Protein 2IA7 (pdb70)

InterPro domains:
  IPR007048 IraD/Gp25-like [PF04965] (28-118)

Sequence (109 aa):
AVLSSSAEEDIAESSIRIILGTARGERVRPDDFGCGIIHDRVFSVVINTTTLGLIENEVKEALILWEPRIELLSVTASPREAAEGRLLIDIEYRVRSTNTTRFNLVYPFYLKESA

Organism: Geobacter sulfurreducens (strain ATCC 51573 / DSM 12127 / PCA) (NCBI:txid243231)

Foldseek 3Di:
DDDDDVVVVLLVQLQVQAPDQQCNPCVNRGHFCVVVDDDPDCDPVNQVVVQVSSVVNCVVRPVQKDWDDWGWDCPVVVVQKTKIWTWIARPVVRDIDIDIHIDGHDDPD

B-factor: mean 23.71, std 9.49, range [9.86, 60.47]

CATH classification: 3.10.450.40

Structure (mmCIF, N/CA/C/O backbone):
data_2IA7
#
_entry.id   2IA7
#
_cell.length_a   40.270
_cell.length_b   43.332
_cell.length_c   64.636
_cell.angle_alpha   90.000
_cell.angle_beta   90.000
_cell.angle_gamma   90.000
#
_symmetry.space_group_name_H-M   'P 21 21 21'
#
loop_
_entity.id
_entity.type
_entity.pdbx_description
1 polymer 'Tail lysozyme, putative'
2 non-polymer 'NITRATE ION'
3 non-polymer 1,2-ETHANEDIOL
4 water water
#
loop_
_atom_site.group_PDB
_atom_site.id
_atom_site.type_symbol
_atom_site.label_atom_id
_atom_site.label_alt_id
_atom_site.label_comp_id
_atom_site.label_asym_id
_atom_site.label_entity_id
_atom_site.label_seq_id
_atom_site.pdbx_PDB_ins_code
_atom_site.Cartn_x
_atom_site.Cartn_y
_atom_site.Cartn_z
_atom_site.occupancy
_atom_site.B_iso_or_equiv
_atom_site.auth_seq_id
_atom_site.auth_comp_id
_atom_site.auth_asym_id
_atom_site.auth_atom_id
_atom_site.pdbx_PDB_model_num
ATOM 1 N N . ALA A 1 24 ? 9.229 11.229 64.306 1.00 43.12 23 ALA A N 1
ATOM 2 C CA . ALA A 1 24 ? 8.644 10.123 63.478 1.00 43.28 23 ALA A CA 1
ATOM 3 C C . ALA A 1 24 ? 9.705 9.525 62.566 1.00 42.58 23 ALA A C 1
ATOM 4 O O . ALA A 1 24 ? 10.266 10.222 61.697 1.00 42.67 23 ALA A O 1
ATOM 14 N N . VAL A 1 26 ? 11.038 6.333 59.987 1.00 27.95 25 VAL A N 1
ATOM 15 C CA . VAL A 1 26 ? 10.763 5.192 59.127 1.00 27.38 25 VAL A CA 1
ATOM 16 C C . VAL A 1 26 ? 11.980 4.287 59.103 1.00 23.94 25 VAL A C 1
ATOM 17 O O . VAL A 1 26 ? 13.072 4.711 59.413 1.00 24.95 25 VAL A O 1
ATOM 21 N N . LEU A 1 27 ? 11.756 3.010 58.779 1.00 21.48 26 LEU A N 1
ATOM 22 C CA . LEU A 1 27 ? 12.807 2.078 58.584 1.00 21.96 26 LEU A CA 1
ATOM 23 C C . LEU A 1 27 ? 12.940 1.918 57.079 1.00 22.62 26 LEU A C 1
ATOM 24 O O . LEU A 1 27 ? 12.026 1.405 56.418 1.00 31.11 26 LEU A O 1
ATOM 29 N N . SER A 1 28 ? 14.067 2.373 56.565 1.00 19.05 27 SER A N 1
ATOM 30 C CA A SER A 1 28 ? 14.391 2.260 55.156 0.50 19.03 27 SER A CA 1
ATOM 31 C CA B SER A 1 28 ? 14.363 2.222 55.148 0.50 18.43 27 SER A CA 1
ATOM 32 C C . SER A 1 28 ? 15.404 1.141 54.922 1.00 18.78 27 SER A C 1
ATOM 33 O O . SER A 1 28 ? 16.106 0.743 55.835 1.00 23.10 27 SER A O 1
ATOM 38 N N . SER A 1 29 ? 15.522 0.685 53.697 1.00 18.12 28 SER A N 1
ATOM 39 C CA . SER A 1 29 ? 16.491 -0.360 53.400 1.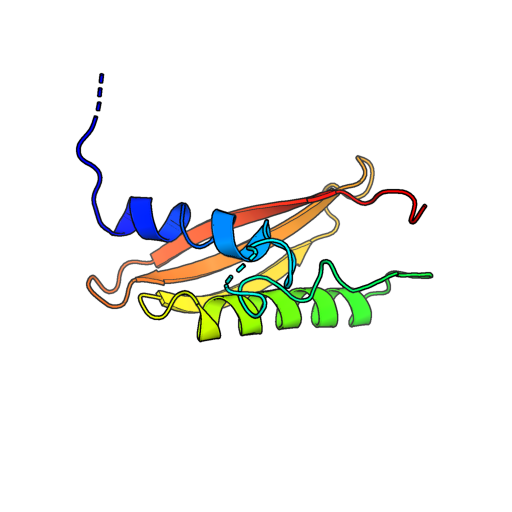00 18.74 28 SER A CA 1
ATOM 40 C C . SER A 1 29 ? 17.701 0.225 52.683 1.00 17.17 28 SER A C 1
ATOM 41 O O . SER A 1 29 ? 17.741 1.440 52.426 1.00 17.09 28 SER A O 1
ATOM 44 N N . ALA A 1 30 ? 18.703 -0.606 52.379 1.00 17.87 29 ALA A N 1
ATOM 45 C CA . ALA A 1 30 ? 19.895 -0.183 51.691 1.00 17.66 29 ALA A CA 1
ATOM 46 C C . ALA A 1 30 ? 19.607 0.559 50.421 1.00 15.92 29 ALA A C 1
ATOM 47 O O . ALA A 1 30 ? 20.297 1.500 50.094 1.00 18.21 29 ALA A O 1
ATOM 49 N N . GLU A 1 31 ? 18.587 0.133 49.686 1.00 17.01 30 GLU A N 1
ATOM 50 C CA . GLU A 1 31 ? 18.213 0.772 48.395 1.00 18.43 30 GLU A CA 1
ATOM 51 C C . GLU A 1 31 ? 17.983 2.276 48.548 1.00 15.42 30 GLU A C 1
ATOM 52 O O . GLU A 1 31 ? 18.484 3.085 47.784 1.00 16.91 30 GLU A O 1
ATOM 58 N N . GLU A 1 32 ? 17.279 2.644 49.595 1.00 16.57 31 GLU A N 1
ATOM 59 C CA . GLU A 1 32 ? 16.977 4.028 49.866 1.00 17.69 31 GLU A CA 1
ATOM 60 C C . GLU A 1 32 ? 18.182 4.718 50.422 1.00 16.27 31 GLU A C 1
ATOM 61 O O . GLU A 1 32 ? 18.446 5.867 50.062 1.00 18.19 31 GLU A O 1
ATOM 67 N N . ASP A 1 33 ? 18.937 4.078 51.298 1.00 15.00 32 ASP A N 1
ATOM 68 C CA . ASP A 1 33 ? 20.200 4.656 51.782 1.00 16.00 32 ASP A CA 1
ATO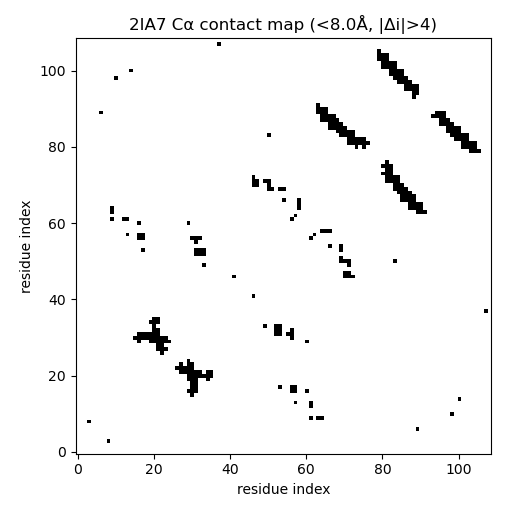M 69 C C . ASP A 1 33 ? 21.200 4.911 50.650 1.00 15.23 32 ASP A C 1
ATOM 70 O O . ASP A 1 33 ? 21.901 5.877 50.699 1.00 15.10 32 ASP A O 1
ATOM 75 N N . ILE A 1 34 ? 21.256 4.011 49.660 1.00 15.85 33 ILE A N 1
ATOM 76 C CA . ILE A 1 34 ? 22.108 4.169 48.483 1.00 15.54 33 ILE A CA 1
ATOM 77 C C . ILE A 1 34 ? 21.703 5.380 47.674 1.00 13.31 33 ILE A C 1
ATOM 78 O O . ILE A 1 34 ? 22.551 6.178 47.254 1.00 15.19 33 ILE A O 1
ATOM 83 N N . ALA A 1 35 ? 20.397 5.542 47.416 1.00 13.74 34 ALA A N 1
ATOM 84 C CA . ALA A 1 35 ? 19.925 6.703 46.662 1.00 14.43 34 ALA A CA 1
ATOM 85 C C . ALA A 1 35 ? 20.277 8.003 47.378 1.00 14.21 34 ALA A C 1
ATOM 86 O O . ALA A 1 35 ? 20.818 8.930 46.781 1.00 15.01 34 ALA A O 1
ATOM 88 N N . GLU A 1 36 ? 20.098 8.006 48.696 1.00 14.45 35 GLU A N 1
ATOM 89 C CA . GLU A 1 36 ? 20.482 9.163 49.500 1.00 14.38 35 GLU A CA 1
ATOM 90 C C . GLU A 1 36 ? 21.988 9.423 49.455 1.00 13.58 35 GLU A C 1
ATOM 91 O O . GLU A 1 36 ? 22.422 10.549 49.341 1.00 14.17 35 GLU A O 1
ATOM 97 N N . SER A 1 37 ? 22.758 8.360 49.571 1.00 15.51 36 SER A N 1
ATOM 98 C CA A SER A 1 37 ? 24.217 8.433 49.492 0.50 13.53 36 SER A CA 1
ATOM 99 C CA B SER A 1 37 ? 24.209 8.448 49.499 0.50 15.00 36 SER A CA 1
ATOM 100 C C . SER A 1 37 ? 24.708 9.043 48.156 1.00 13.90 36 SER A C 1
ATOM 101 O O . SER A 1 37 ? 25.552 9.942 48.146 1.00 14.82 36 SER A O 1
ATOM 106 N N . ILE A 1 38 ? 24.146 8.577 47.050 1.00 14.35 37 ILE A N 1
ATOM 107 C CA . ILE A 1 38 ? 24.408 9.144 45.751 1.00 14.21 37 ILE A CA 1
ATOM 108 C C . ILE A 1 38 ? 24.152 10.657 45.763 1.00 15.11 37 ILE A C 1
ATOM 109 O O . ILE A 1 38 ? 25.017 11.442 45.362 1.00 14.82 37 ILE A O 1
ATOM 114 N N . ARG A 1 39 ? 23.043 11.057 46.312 1.00 14.15 38 ARG A N 1
ATOM 115 C CA . ARG A 1 39 ? 22.735 12.477 46.349 1.00 13.47 38 ARG A CA 1
ATOM 116 C C . ARG A 1 39 ? 23.681 13.259 47.224 1.00 14.27 38 ARG A C 1
ATOM 117 O O . ARG A 1 39 ? 24.007 14.403 46.932 1.00 15.21 38 ARG A O 1
ATOM 125 N N . ILE A 1 40 ? 24.058 12.684 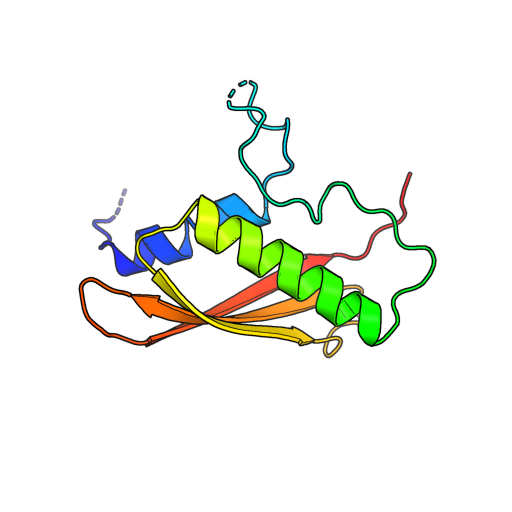48.369 1.00 13.54 39 ILE A N 1
ATOM 126 C CA . ILE A 1 40 ? 25.045 13.310 49.266 1.00 13.11 39 ILE A CA 1
ATOM 127 C C . ILE A 1 40 ? 26.367 13.494 48.584 1.00 14.08 39 ILE A C 1
ATOM 128 O O . ILE A 1 40 ? 26.944 14.572 48.617 1.00 14.98 39 ILE A O 1
ATOM 133 N N . ILE A 1 41 ? 26.848 12.449 47.947 1.00 13.82 40 ILE A N 1
ATOM 134 C CA . ILE A 1 41 ? 28.141 12.512 47.291 1.00 13.40 40 ILE A CA 1
ATOM 135 C C . ILE A 1 41 ? 28.211 13.570 46.210 1.00 14.03 40 ILE A C 1
ATOM 136 O O . ILE A 1 41 ? 29.125 14.376 46.176 1.00 15.96 40 ILE A O 1
ATOM 141 N N . LEU A 1 42 ? 27.190 13.606 45.337 1.00 14.41 41 LEU A N 1
ATOM 142 C CA . LEU A 1 42 ? 27.192 14.533 44.180 1.00 14.52 41 LEU A CA 1
ATOM 143 C C . LEU A 1 42 ? 26.985 15.985 44.680 1.00 14.79 41 LEU A C 1
ATOM 144 O O . LEU A 1 42 ? 27.459 16.931 44.069 1.00 17.72 41 LEU A O 1
ATOM 149 N N . GLY A 1 43 ? 26.265 16.129 45.792 1.00 14.17 42 GLY A N 1
ATOM 150 C CA . GLY A 1 43 ? 25.980 17.463 46.337 1.00 17.20 42 GLY A CA 1
ATOM 151 C C . GLY A 1 43 ? 27.024 18.042 47.269 1.00 19.49 42 GLY A C 1
ATOM 152 O O . GLY A 1 43 ? 26.818 19.143 47.813 1.00 21.28 42 GLY A O 1
ATOM 153 N N . THR A 1 44 ? 28.125 17.337 47.478 1.00 16.62 43 THR A N 1
ATOM 154 C CA . THR A 1 44 ? 29.175 17.772 48.367 1.00 16.62 43 THR A CA 1
ATOM 155 C C . THR A 1 44 ? 30.434 18.109 47.577 1.00 16.75 43 THR A C 1
ATOM 156 O O . THR A 1 44 ? 30.966 17.318 46.803 1.00 18.26 43 THR A O 1
ATOM 160 N N . ALA A 1 45 ? 30.925 19.346 47.780 1.00 19.22 44 ALA A N 1
ATOM 161 C CA . ALA A 1 45 ? 32.206 19.740 47.279 1.00 18.44 44 ALA A CA 1
ATOM 162 C C . ALA A 1 45 ? 33.307 19.179 48.148 1.00 19.47 44 ALA A C 1
ATOM 163 O O . ALA A 1 45 ? 33.182 19.140 49.356 1.00 18.59 44 ALA A O 1
ATOM 165 N N . ARG A 1 46 ? 34.405 18.780 47.537 1.00 18.96 45 ARG A N 1
ATOM 166 C CA . ARG A 1 46 ? 35.585 18.369 48.274 1.00 23.39 45 ARG A CA 1
ATOM 167 C C . ARG A 1 46 ? 36.053 19.541 49.096 1.00 23.42 45 ARG A C 1
ATOM 168 O O . ARG A 1 46 ? 36.079 20.670 48.595 1.00 22.71 45 ARG A O 1
ATOM 176 N N . GLY A 1 47 ? 36.349 19.280 50.368 1.00 22.41 46 GLY A N 1
ATOM 177 C CA . GLY A 1 47 ? 36.684 20.328 51.325 1.00 23.64 46 GLY A CA 1
ATOM 178 C C . GLY A 1 47 ? 35.538 20.835 52.178 1.00 25.39 46 GLY A C 1
ATOM 179 O O . GLY A 1 47 ? 35.781 21.513 53.186 1.00 26.81 46 GLY A O 1
ATOM 180 N N . GLU A 1 48 ? 34.304 20.498 51.807 1.00 23.97 47 GLU A N 1
ATOM 181 C CA . GLU A 1 48 ? 33.095 20.926 52.517 1.00 26.33 47 GLU A CA 1
ATOM 182 C C . GLU A 1 48 ? 33.027 20.279 53.887 1.00 26.64 47 GLU A C 1
ATOM 183 O O . GLU A 1 48 ? 32.665 20.924 54.872 1.00 26.12 47 GLU A O 1
ATOM 189 N N . ARG A 1 49 ? 33.405 19.008 53.952 1.00 23.52 48 ARG A N 1
ATOM 190 C CA . ARG A 1 49 ? 33.459 18.282 55.202 1.00 25.48 48 ARG A CA 1
ATOM 191 C C . ARG A 1 49 ? 34.802 18.509 55.818 1.00 27.79 48 ARG A C 1
ATOM 192 O O . ARG A 1 49 ? 35.824 18.024 55.322 1.00 28.13 48 ARG A O 1
ATOM 200 N N . VAL A 1 50 ? 34.786 19.255 56.916 1.00 27.45 49 VAL A N 1
ATOM 201 C CA . VAL A 1 50 ? 35.994 19.622 57.646 1.00 30.54 49 VAL A CA 1
ATOM 202 C C . VAL A 1 50 ? 36.825 18.395 58.014 1.00 31.29 49 VAL A C 1
ATOM 203 O O . VAL A 1 50 ? 38.038 18.393 57.841 1.00 32.32 49 VAL A O 1
ATOM 215 N N . ARG A 1 52 ? 36.580 15.325 56.650 1.00 30.60 51 ARG A N 1
ATOM 216 C CA . ARG A 1 52 ? 36.915 14.475 55.507 1.00 29.69 51 ARG A CA 1
ATOM 217 C C . ARG A 1 52 ? 36.985 15.300 54.214 1.00 28.62 51 ARG A C 1
ATOM 218 O O . ARG A 1 52 ? 36.113 15.220 53.349 1.00 22.96 51 ARG A O 1
ATOM 221 N N . PRO A 1 53 ? 38.049 16.086 54.060 1.00 27.09 52 PRO A N 1
ATOM 222 C CA . PRO A 1 53 ? 38.187 17.046 52.960 1.00 28.06 52 PRO A CA 1
ATOM 223 C C . PRO A 1 53 ? 38.259 16.433 51.561 1.00 26.73 52 PRO A C 1
ATOM 224 O O . PRO A 1 53 ? 38.037 17.137 50.584 1.00 29.21 52 PRO A O 1
ATOM 228 N N . ASP A 1 54 ? 38.554 15.136 51.461 1.00 27.66 53 ASP A N 1
ATOM 229 C CA A ASP A 1 54 ? 38.567 14.429 50.173 0.50 27.57 53 ASP A CA 1
ATOM 230 C CA B ASP A 1 54 ? 38.568 14.445 50.170 0.50 26.37 53 ASP A CA 1
ATOM 231 C C . ASP A 1 54 ? 37.174 13.985 49.700 1.00 24.25 53 ASP A C 1
ATOM 232 O O . ASP A 1 54 ? 36.985 13.644 48.546 1.00 25.59 53 ASP A O 1
ATOM 241 N N . PHE A 1 55 ? 36.201 13.970 50.597 1.00 21.44 54 PHE A N 1
ATOM 242 C CA . PHE A 1 55 ? 34.877 13.509 50.263 1.00 20.52 54 PHE A CA 1
ATOM 243 C C . PHE A 1 55 ? 34.106 14.490 49.407 1.00 19.46 54 PHE A C 1
ATOM 244 O O . PHE A 1 55 ? 34.046 15.670 49.730 1.00 19.03 54 PHE A O 1
ATOM 252 N N . GLY A 1 56 ? 33.444 13.976 48.368 1.00 17.62 55 GLY A N 1
ATOM 253 C CA . GLY A 1 56 ? 32.619 14.760 47.477 1.00 18.10 55 GLY A CA 1
ATOM 254 C C . GLY A 1 56 ? 32.872 14.480 46.012 1.00 16.78 55 GLY A C 1
ATOM 255 O O . GLY A 1 56 ? 33.462 13.452 45.622 1.00 18.80 55 GLY A O 1
ATOM 256 N N . CYS A 1 57 ? 32.393 15.405 45.186 1.00 18.13 56 CYS A N 1
ATOM 257 C CA . CYS A 1 57 ? 32.411 15.278 43.744 1.00 17.35 56 CYS A CA 1
ATOM 258 C C . CYS A 1 57 ? 33.176 16.458 43.111 1.00 20.32 56 CYS A C 1
ATOM 259 O O . CYS A 1 57 ? 32.949 17.629 43.459 1.00 18.63 56 CYS A O 1
ATOM 262 N N . GLY A 1 58 ? 34.091 16.154 42.206 1.00 18.23 57 GLY A N 1
ATOM 263 C CA . GLY A 1 58 ? 34.935 17.165 41.623 1.00 21.37 57 GLY A CA 1
ATOM 264 C C . GLY A 1 58 ? 34.241 18.184 40.753 1.00 21.27 57 GLY A C 1
ATOM 265 O O . GLY A 1 58 ? 34.835 19.200 40.425 1.00 21.67 57 GLY A O 1
ATOM 266 N N . ILE A 1 59 ? 32.992 17.937 40.357 1.00 21.51 58 ILE A N 1
ATOM 267 C CA A ILE A 1 59 ? 32.250 18.896 39.558 0.70 21.53 58 ILE A CA 1
ATOM 268 C CA B ILE A 1 59 ? 32.177 18.887 39.591 0.30 20.49 58 ILE A CA 1
ATOM 269 C C . ILE A 1 59 ? 32.178 20.285 40.218 1.00 22.07 58 ILE A C 1
ATOM 270 O O . ILE A 1 59 ? 32.203 21.307 39.516 1.00 22.27 58 ILE A O 1
ATOM 279 N N . HIS A 1 60 ? 32.156 20.330 41.553 1.00 20.35 59 HIS A N 1
ATOM 280 C CA . HIS A 1 60 ? 32.059 21.578 42.288 1.00 21.25 59 HIS A CA 1
ATOM 281 C C . HIS A 1 60 ? 33.326 22.421 42.178 1.00 23.83 59 HIS A C 1
ATOM 282 O O . HIS A 1 60 ? 33.276 23.598 42.493 1.00 27.24 59 HIS A O 1
ATOM 289 N N . ASP A 1 61 ? 34.450 21.832 41.760 1.00 25.12 60 ASP A N 1
ATOM 290 C CA . ASP A 1 61 ? 35.698 22.588 41.570 1.00 25.29 60 ASP A CA 1
ATOM 291 C C . ASP A 1 61 ? 35.808 23.289 40.200 1.00 25.58 60 ASP A C 1
ATOM 292 O O . ASP A 1 61 ? 36.697 24.104 39.995 1.00 29.66 60 ASP A O 1
ATOM 297 N N . ARG A 1 62 ? 34.891 22.990 39.290 1.00 23.45 61 ARG A N 1
ATOM 298 C CA . ARG A 1 62 ? 35.025 23.409 37.906 1.00 23.11 61 ARG A CA 1
ATOM 299 C C . ARG A 1 62 ? 34.358 24.751 37.648 1.00 22.86 61 ARG A C 1
ATOM 300 O O . ARG A 1 62 ? 33.312 25.017 38.201 1.00 23.53 61 ARG A O 1
ATOM 308 N N . VAL A 1 63 ? 34.965 25.560 36.779 1.00 25.95 62 VAL A N 1
ATOM 309 C CA . VAL A 1 63 ? 34.304 26.735 36.192 1.00 27.42 62 VAL A CA 1
ATOM 310 C C . VAL A 1 63 ? 34.298 26.514 34.699 1.00 26.02 62 VAL A C 1
ATOM 311 O O . VAL A 1 63 ? 35.299 26.067 34.153 1.00 28.63 62 VAL A O 1
ATOM 315 N N . PHE A 1 64 ? 33.152 26.761 34.061 1.00 23.07 63 PHE A N 1
ATOM 316 C CA . PHE A 1 64 ? 32.974 26.526 32.635 1.00 25.25 63 PHE A CA 1
ATOM 317 C C . PHE A 1 64 ? 32.702 27.834 31.913 1.00 27.06 63 PHE A C 1
ATOM 318 O O . PHE A 1 64 ? 31.777 28.544 32.253 1.00 30.14 63 PHE A O 1
ATOM 326 N N . SER A 1 65 ? 33.526 28.132 30.921 1.00 29.98 64 SER A N 1
ATOM 327 C CA . SER A 1 65 ? 33.324 29.262 30.036 1.00 30.33 64 SER A CA 1
ATOM 328 C C . SER A 1 65 ? 32.308 28.856 29.016 1.00 31.18 64 SER A C 1
ATOM 329 O O . SER A 1 65 ? 31.476 29.654 28.592 1.00 32.49 64 SER A O 1
ATOM 332 N N . VAL A 1 66 ? 32.442 27.603 28.587 1.00 29.06 65 VAL A N 1
ATOM 333 C CA A VAL A 1 66 ? 31.561 27.007 27.607 0.70 29.28 65 VAL A CA 1
ATOM 334 C CA B VAL A 1 66 ? 31.564 27.005 27.604 0.30 28.69 65 VAL A CA 1
ATOM 335 C C . VAL A 1 66 ? 31.246 25.584 28.038 1.00 28.73 65 VAL A C 1
ATOM 336 O O . VAL A 1 66 ? 32.097 24.892 28.609 1.00 30.14 65 VAL A O 1
ATOM 343 N N . ILE A 1 67 ? 30.029 25.153 27.782 1.00 26.89 66 ILE A N 1
ATOM 344 C CA . ILE A 1 67 ? 29.706 23.754 27.966 1.00 25.61 66 ILE A CA 1
ATOM 345 C C . ILE A 1 67 ? 29.373 23.165 26.603 1.00 23.65 66 ILE A C 1
ATOM 346 O O . ILE A 1 67 ? 28.313 23.421 26.045 1.00 23.28 66 ILE A O 1
ATOM 351 N N . ASN A 1 68 ? 30.350 22.454 26.022 1.00 22.14 67 ASN A N 1
ATOM 352 C CA . ASN A 1 68 ? 30.098 21.826 24.758 1.00 21.99 67 ASN A CA 1
ATOM 353 C C . ASN A 1 68 ? 29.710 20.376 24.992 1.00 19.72 67 ASN A C 1
ATOM 354 O O . ASN A 1 68 ? 29.602 19.919 26.142 1.00 19.80 67 ASN A O 1
ATOM 359 N N . THR A 1 69 ? 29.500 19.656 23.913 1.00 20.89 68 THR A N 1
ATOM 360 C CA . THR A 1 69 ? 29.123 18.271 23.990 1.00 21.69 68 THR A CA 1
ATOM 361 C C . THR A 1 69 ? 30.205 17.422 24.693 1.00 22.75 68 THR A C 1
ATOM 362 O O . THR A 1 69 ? 29.909 16.453 25.392 1.00 21.99 68 THR A O 1
ATOM 366 N N . THR A 1 70 ? 31.473 17.779 24.494 1.00 19.86 69 THR A N 1
ATOM 367 C CA . THR A 1 70 ? 32.564 17.013 25.145 1.00 20.52 69 THR A CA 1
ATOM 368 C C . THR A 1 70 ? 32.607 17.327 26.643 1.00 20.36 69 THR A C 1
ATOM 369 O O . THR A 1 70 ? 32.931 16.458 27.466 1.00 17.22 69 THR A O 1
ATOM 373 N N . THR A 1 71 ? 32.286 18.568 27.013 1.00 18.71 70 THR A N 1
ATOM 374 C CA . THR A 1 71 ? 32.155 18.937 28.411 1.00 18.80 70 THR A CA 1
ATOM 375 C C . THR A 1 71 ? 31.113 18.092 29.138 1.00 19.86 70 THR A C 1
ATOM 376 O O . THR A 1 71 ? 31.283 17.740 30.311 1.00 19.57 70 THR A O 1
ATOM 380 N N . LEU A 1 72 ? 30.001 17.788 28.491 1.00 20.58 71 LEU A N 1
ATOM 381 C CA . LEU A 1 72 ? 28.989 16.953 29.132 1.00 18.95 71 LEU A CA 1
ATOM 382 C C . LEU A 1 72 ? 29.620 15.629 29.544 1.00 18.46 71 LEU A C 1
ATOM 383 O O . LEU A 1 72 ? 29.324 15.123 30.635 1.00 16.43 71 LEU A O 1
ATOM 388 N N . GLY A 1 73 ? 30.481 15.066 28.703 1.00 17.12 72 GLY A N 1
ATOM 389 C CA . GLY A 1 73 ? 31.190 13.851 29.045 1.00 16.83 72 GLY A CA 1
ATOM 390 C C . GLY A 1 73 ? 32.123 14.008 30.221 1.00 17.32 72 GLY A C 1
ATOM 391 O O . GLY A 1 73 ? 32.240 13.131 31.058 1.00 16.08 72 GLY A O 1
ATOM 392 N N . LEU A 1 74 ? 32.777 15.139 30.323 1.00 16.74 73 LEU A N 1
ATOM 393 C CA . LEU A 1 74 ? 33.621 15.446 31.461 1.00 18.54 73 LEU A CA 1
ATOM 394 C C . LEU A 1 74 ? 32.813 15.470 32.750 1.00 19.95 73 LEU A C 1
ATOM 395 O O . LEU A 1 74 ? 33.242 14.831 33.744 1.00 18.50 73 LEU A O 1
ATOM 400 N N . ILE A 1 75 ? 31.638 16.116 32.719 1.00 18.94 74 ILE A N 1
ATOM 401 C CA . ILE A 1 75 ? 30.702 16.170 33.841 1.00 17.20 74 ILE A CA 1
ATOM 402 C C . ILE A 1 75 ? 30.242 14.772 34.234 1.00 16.81 74 ILE A C 1
ATOM 403 O O . ILE A 1 75 ? 30.327 14.387 35.395 1.00 16.31 74 ILE A O 1
ATOM 408 N N . GLU A 1 76 ? 29.898 13.984 33.238 1.00 16.15 75 GLU A N 1
ATOM 409 C CA . GLU A 1 76 ? 29.563 12.591 33.436 1.00 15.71 75 GLU A CA 1
ATOM 410 C C . GLU A 1 76 ? 30.656 11.846 34.166 1.00 13.85 75 GLU A C 1
ATOM 411 O O . GLU A 1 76 ? 30.378 11.050 35.055 1.00 15.79 75 GLU A O 1
ATOM 417 N N . ASN A 1 77 ? 31.889 12.026 33.756 1.00 16.47 76 ASN A N 1
ATOM 418 C CA . ASN A 1 77 ? 32.935 11.183 34.268 1.00 15.84 76 ASN A CA 1
ATOM 419 C C . ASN A 1 77 ? 33.391 11.639 35.654 1.00 14.66 76 ASN A C 1
ATOM 420 O O . ASN A 1 77 ? 33.760 10.798 36.477 1.00 16.18 76 ASN A O 1
ATOM 425 N N . GLU A 1 78 ? 33.192 12.910 35.973 1.00 15.98 77 GLU A N 1
ATOM 426 C CA . GLU A 1 78 ? 33.366 13.383 37.344 1.00 17.77 77 GLU A CA 1
ATOM 427 C C . GLU A 1 78 ? 32.343 12.724 38.281 1.00 17.03 77 GLU A C 1
ATOM 428 O O . GLU A 1 78 ? 32.649 12.334 39.431 1.00 16.58 77 GLU A O 1
ATOM 434 N N . VAL A 1 79 ? 31.104 12.576 37.811 1.00 14.69 78 VAL A N 1
ATOM 435 C CA . VAL A 1 79 ? 30.066 11.908 38.582 1.00 13.41 78 VAL A CA 1
ATOM 436 C C . VAL A 1 79 ? 30.448 10.444 38.737 1.00 16.00 78 VAL A C 1
ATOM 437 O O . VAL A 1 79 ? 30.366 9.892 39.842 1.00 15.98 78 VAL A O 1
ATOM 441 N N . LYS A 1 80 ? 30.889 9.803 37.659 1.00 15.84 79 LYS A N 1
ATOM 442 C CA . LYS A 1 80 ? 31.219 8.394 37.732 1.00 13.79 79 LYS A CA 1
ATOM 443 C C . LYS A 1 80 ? 32.299 8.221 38.793 1.00 13.59 79 LYS A C 1
ATOM 444 O O . LYS A 1 80 ? 32.220 7.325 39.653 1.00 14.75 79 LYS A O 1
ATOM 450 N N . GLU A 1 81 ? 33.383 8.998 38.682 1.00 14.33 80 GLU A N 1
ATOM 451 C CA . GLU A 1 81 ? 34.497 8.773 39.593 1.00 14.66 80 GLU A CA 1
ATOM 452 C C . GLU A 1 81 ? 34.135 8.951 41.056 1.00 15.14 80 GLU A C 1
ATOM 453 O O . GLU A 1 81 ? 34.579 8.195 41.912 1.00 15.56 80 GLU A O 1
ATOM 459 N N . ALA A 1 82 ? 33.328 9.937 41.353 1.00 14.18 81 ALA A N 1
ATOM 460 C CA . ALA A 1 82 ? 32.872 10.181 42.717 1.00 14.73 81 ALA A CA 1
ATOM 461 C C . ALA A 1 82 ? 32.036 9.045 43.251 1.00 14.34 81 ALA A C 1
ATOM 462 O O . ALA A 1 82 ? 32.211 8.642 44.407 1.00 14.97 81 ALA A O 1
ATOM 464 N N . LEU A 1 83 ? 31.140 8.494 42.437 1.00 14.99 82 LEU A N 1
ATOM 465 C CA . LEU A 1 83 ? 30.296 7.350 42.833 1.00 14.50 82 LEU A CA 1
ATOM 466 C C . LEU A 1 83 ? 31.030 6.036 43.004 1.00 15.12 82 LEU A C 1
ATOM 467 O O . LEU A 1 83 ? 30.739 5.235 43.903 1.00 16.03 82 LEU A O 1
ATOM 472 N N . ILE A 1 84 ? 32.010 5.829 42.136 1.00 13.10 83 ILE A N 1
ATOM 473 C CA . ILE A 1 84 ? 32.885 4.643 42.239 1.00 14.69 83 ILE A CA 1
ATOM 474 C C . ILE A 1 84 ? 33.696 4.666 43.504 1.00 15.11 83 ILE A C 1
ATOM 475 O O . ILE A 1 84 ? 33.805 3.678 44.188 1.00 19.04 83 ILE A O 1
ATOM 480 N N . LEU A 1 85 ? 34.257 5.815 43.829 1.00 15.51 84 LEU A N 1
ATOM 481 C CA . LEU A 1 85 ? 35.034 5.965 45.030 1.00 16.35 84 LEU A CA 1
ATOM 482 C C . LEU A 1 85 ? 34.171 5.875 46.286 1.00 16.72 84 LEU A C 1
ATOM 483 O O . LEU A 1 85 ? 34.583 5.192 47.244 1.00 20.13 84 LEU A O 1
ATOM 488 N N . TRP A 1 86 ? 33.050 6.578 46.369 1.00 14.78 85 TRP A N 1
ATOM 489 C CA . TRP A 1 86 ? 32.334 6.764 47.635 1.00 14.72 85 TRP A CA 1
ATOM 490 C C . TRP A 1 86 ? 31.088 5.916 47.794 1.00 14.81 85 TRP A C 1
ATOM 491 O O . TRP A 1 86 ? 30.541 5.893 48.883 1.00 17.55 85 TRP A O 1
ATOM 502 N N . GLU A 1 87 ? 30.648 5.212 46.751 1.00 16.63 86 GLU A N 1
ATOM 503 C CA . GLU A 1 87 ? 29.435 4.376 46.875 1.00 15.42 86 GLU A CA 1
ATOM 504 C C . GLU A 1 87 ? 29.679 2.973 46.293 1.00 15.53 86 GLU A C 1
ATOM 505 O O . GLU A 1 87 ? 29.191 2.643 45.196 1.00 17.62 86 GLU A O 1
ATOM 511 N N . PRO A 1 88 ? 30.451 2.168 47.023 1.00 17.94 87 PRO A N 1
ATOM 512 C CA . PRO A 1 88 ? 30.823 0.841 46.522 1.00 17.79 87 PRO A CA 1
ATOM 513 C C . PRO A 1 88 ? 29.693 -0.165 46.449 1.00 18.60 87 PRO A C 1
ATOM 514 O O . PRO A 1 88 ? 29.876 -1.300 45.921 1.00 17.89 87 PRO A O 1
ATOM 518 N N . ARG A 1 89 ? 28.544 0.159 47.004 1.00 16.25 88 ARG A N 1
ATOM 519 C CA . ARG A 1 89 ? 27.384 -0.767 47.004 1.00 15.81 88 ARG A CA 1
ATOM 520 C C . ARG A 1 89 ? 26.698 -0.868 45.646 1.00 15.17 88 ARG A C 1
ATOM 521 O O . ARG A 1 89 ? 25.894 -1.763 45.433 1.00 16.10 88 ARG A O 1
ATOM 529 N N . ILE A 1 90 ? 27.100 -0.017 44.711 1.00 16.16 89 ILE A N 1
ATOM 530 C CA . ILE A 1 90 ? 26.542 -0.014 43.347 1.00 15.70 89 ILE A CA 1
ATOM 531 C C . ILE A 1 90 ? 27.559 -0.254 42.265 1.00 17.24 89 ILE A C 1
ATOM 532 O O . ILE A 1 90 ? 28.732 0.020 42.467 1.00 17.29 89 ILE A O 1
ATOM 537 N N . GLU A 1 91 ? 27.074 -0.734 41.118 1.00 15.52 90 GLU A N 1
ATOM 538 C CA . GLU A 1 91 ? 27.805 -0.767 39.862 1.00 16.31 90 GLU A CA 1
ATOM 539 C C . GLU A 1 91 ? 27.107 0.218 38.968 1.00 17.34 90 GLU A C 1
ATOM 540 O O . GLU A 1 91 ? 25.929 0.141 38.731 1.00 17.17 90 GLU A O 1
ATOM 546 N N . LEU A 1 92 ? 27.8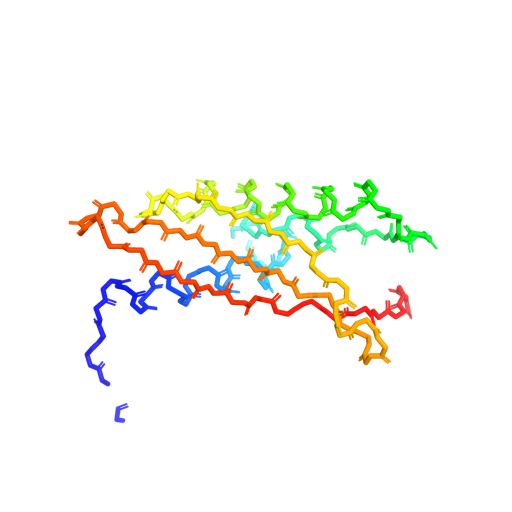24 1.191 38.463 1.00 16.44 91 LEU A N 1
ATOM 547 C CA . LEU A 1 92 ? 27.232 2.102 37.524 1.00 16.62 91 LEU A CA 1
ATOM 548 C C . LEU A 1 92 ? 27.046 1.478 36.153 1.00 18.48 91 LEU A C 1
ATOM 549 O O . LEU A 1 92 ? 27.990 0.921 35.635 1.00 20.61 91 LEU A O 1
ATOM 554 N N . LEU A 1 93 ? 25.866 1.637 35.561 1.00 17.60 92 LEU A N 1
ATOM 555 C CA . LEU A 1 93 ? 25.505 1.124 34.234 1.00 17.38 92 LEU A CA 1
ATOM 556 C C . LEU A 1 93 ? 25.506 2.226 33.165 1.00 19.84 92 LEU A C 1
ATOM 557 O O . LEU A 1 93 ? 25.986 2.008 32.065 1.00 19.64 92 LEU A O 1
ATOM 562 N N . SER A 1 94 ? 25.010 3.423 33.491 1.00 17.53 93 SER A N 1
ATOM 563 C CA . SER A 1 94 ? 24.930 4.539 32.541 1.00 16.56 93 SER A CA 1
ATOM 564 C C . SER A 1 94 ? 24.995 5.804 33.374 1.00 16.08 93 SER A C 1
ATOM 565 O O . SER A 1 94 ? 24.287 5.923 34.363 1.00 17.30 93 SER A O 1
ATOM 568 N N . VAL A 1 95 ? 25.774 6.780 32.935 1.00 15.27 94 VAL A N 1
ATOM 569 C CA . VAL A 1 95 ? 25.773 8.150 33.463 1.00 14.82 94 VAL A CA 1
ATOM 570 C C . VAL A 1 95 ? 25.698 9.088 32.261 1.00 15.42 94 VAL A C 1
ATOM 571 O O . VAL A 1 95 ? 26.649 9.149 31.465 1.00 17.62 94 VAL A O 1
ATOM 575 N N . THR A 1 96 ? 24.622 9.860 32.151 1.00 16.41 95 THR A N 1
ATOM 576 C CA . THR A 1 96 ? 24.439 10.809 31.032 1.00 16.53 95 THR A CA 1
ATOM 577 C C . THR A 1 96 ? 23.996 12.166 31.534 1.00 15.48 95 THR A C 1
ATOM 578 O O . THR A 1 96 ? 23.029 12.289 32.310 1.00 17.33 95 THR A O 1
ATOM 582 N N . ALA A 1 97 ? 24.682 13.200 31.082 1.00 16.25 96 ALA A N 1
ATOM 583 C CA . ALA A 1 97 ? 24.332 14.580 31.395 1.00 15.38 96 ALA A CA 1
ATOM 584 C C . ALA A 1 97 ? 23.469 15.159 30.320 1.00 17.91 96 ALA A C 1
ATOM 585 O O . ALA A 1 97 ? 23.935 15.466 29.237 1.00 23.48 96 ALA A O 1
ATOM 587 N N . SER A 1 98 ? 22.193 15.334 30.614 1.00 16.61 97 SER A N 1
ATOM 588 C CA . SER A 1 98 ? 21.254 15.799 29.615 1.00 15.30 97 SER A CA 1
ATOM 589 C C . SER A 1 98 ? 21.012 17.298 29.737 1.00 17.00 97 SER A C 1
ATOM 590 O O . SER A 1 98 ? 20.782 17.787 30.816 1.00 16.10 97 SER A O 1
ATOM 593 N N . PRO A 1 99 ? 20.966 18.013 28.622 1.00 17.95 98 PRO A N 1
ATOM 594 C CA . PRO A 1 99 ? 20.592 19.417 28.643 1.00 17.61 98 PRO A CA 1
ATOM 595 C C . PRO A 1 99 ? 19.081 19.623 28.467 1.00 18.35 98 PRO A C 1
ATOM 596 O O . PRO A 1 99 ? 18.612 20.747 28.117 1.00 19.39 98 PRO A O 1
ATOM 600 N N . ARG A 1 100 ? 18.257 18.614 28.766 1.00 19.73 99 ARG A N 1
ATOM 601 C CA . ARG A 1 100 ? 16.815 18.738 28.460 1.00 18.75 99 ARG A CA 1
ATOM 602 C C . ARG A 1 100 ? 16.096 19.823 29.271 1.00 21.82 99 ARG A C 1
ATOM 603 O O . ARG A 1 100 ? 15.017 20.308 28.845 1.00 23.45 99 ARG A O 1
ATOM 611 N N . GLU A 1 101 ? 16.683 20.240 30.400 1.00 20.11 100 GLU A N 1
ATOM 612 C CA . GLU A 1 101 ? 16.185 21.359 31.198 1.00 21.40 100 GLU A CA 1
ATOM 613 C C . GLU A 1 101 ? 17.150 22.529 31.206 1.00 21.06 100 GLU A C 1
ATOM 614 O O . GLU A 1 101 ? 17.102 23.380 32.094 1.00 24.20 100 GLU A O 1
ATOM 620 N N . ALA A 1 102 ? 18.030 22.584 30.213 1.00 23.65 101 ALA A N 1
ATOM 621 C CA . ALA A 1 102 ? 19.024 23.659 30.150 1.00 28.24 101 ALA A CA 1
ATOM 622 C C . ALA A 1 102 ? 18.358 25.052 30.096 1.00 28.11 101 ALA A C 1
ATOM 623 O O . ALA A 1 102 ? 18.852 25.986 30.737 1.00 29.68 101 ALA A O 1
ATOM 625 N N . ALA A 1 103 ? 17.208 25.148 29.419 1.00 28.74 102 ALA A N 1
ATOM 626 C CA . ALA A 1 103 ? 16.446 26.422 29.298 1.00 31.68 102 ALA A CA 1
ATOM 627 C C . ALA A 1 103 ? 16.021 26.953 30.660 1.00 33.71 102 ALA A C 1
ATOM 628 O O . ALA A 1 103 ? 15.823 28.150 30.838 1.00 36.00 102 ALA A O 1
ATOM 630 N N . GLU A 1 104 ? 15.894 26.053 31.627 1.00 32.55 103 GLU A N 1
ATOM 631 C CA . GLU A 1 104 ? 15.594 26.433 32.990 1.00 29.53 103 GLU A CA 1
ATOM 632 C C . GLU A 1 104 ? 16.866 26.500 33.867 1.00 26.30 103 GLU A C 1
ATOM 633 O O . GLU A 1 104 ? 16.763 26.642 35.071 1.00 27.58 103 GLU A O 1
ATOM 637 N N . GLY A 1 105 ? 18.041 26.426 33.254 1.00 25.12 104 GLY A N 1
ATOM 638 C CA . GLY A 1 105 ? 19.313 26.543 33.968 1.00 25.51 104 GLY A CA 1
ATOM 639 C C . GLY A 1 105 ? 19.726 25.302 34.765 1.00 25.48 104 GLY A C 1
ATOM 640 O O . GLY A 1 105 ? 20.442 25.39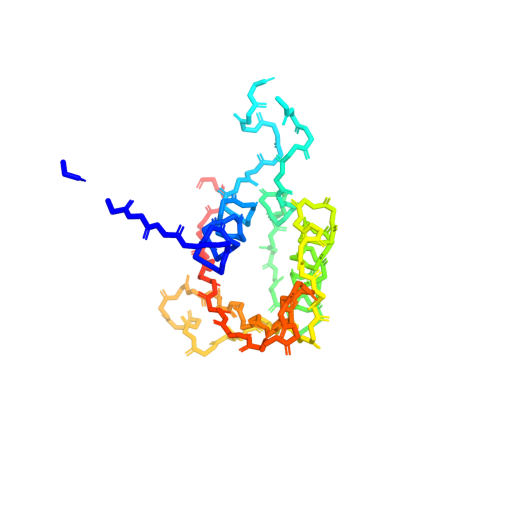3 35.785 1.00 25.67 104 GLY A O 1
ATOM 641 N N . ARG A 1 106 ? 19.280 24.133 34.304 1.00 22.64 105 ARG A N 1
ATOM 642 C CA . ARG A 1 106 ? 19.675 22.894 34.950 1.00 22.10 105 ARG A CA 1
ATOM 643 C C . ARG A 1 106 ? 20.321 21.956 33.954 1.00 18.54 105 ARG A C 1
ATOM 644 O O . ARG A 1 106 ? 19.986 21.966 32.787 1.00 17.96 105 ARG A O 1
ATOM 652 N N . LEU A 1 107 ? 21.254 21.144 34.456 1.00 19.31 106 LEU A N 1
ATOM 653 C CA . LEU A 1 107 ? 21.821 20.017 33.748 1.00 17.40 106 LEU A CA 1
ATOM 654 C C . LEU A 1 107 ? 21.453 18.799 34.585 1.00 18.88 106 LEU A C 1
ATOM 655 O O . LEU A 1 107 ? 21.823 18.725 35.762 1.00 20.01 106 LEU A O 1
ATOM 660 N N . LEU A 1 108 ? 20.757 17.834 33.981 1.00 16.75 107 LEU A N 1
ATOM 661 C CA . LEU A 1 108 ? 20.265 16.667 34.703 1.00 14.36 107 LEU A CA 1
ATOM 662 C C . LEU A 1 108 ? 21.178 15.496 34.440 1.00 15.44 107 LEU A C 1
ATOM 663 O O . LEU A 1 108 ? 21.489 15.209 33.262 1.00 16.99 107 LEU A O 1
ATOM 668 N N . ILE A 1 109 ? 21.599 14.783 35.490 1.00 15.00 108 ILE A N 1
ATOM 669 C CA . ILE A 1 109 ? 22.429 13.585 35.333 1.00 14.95 108 ILE A CA 1
ATOM 670 C C . ILE A 1 109 ? 21.535 12.393 35.501 1.00 15.98 108 ILE A C 1
ATOM 671 O O . ILE A 1 109 ? 20.984 12.159 36.557 1.00 17.08 108 ILE A O 1
ATOM 676 N N . ASP A 1 110 ? 21.324 11.655 34.415 1.00 14.91 109 ASP A N 1
ATOM 677 C CA . ASP A 1 110 ? 20.568 10.409 34.434 1.00 12.73 109 ASP A CA 1
ATOM 678 C C . ASP A 1 110 ? 21.553 9.28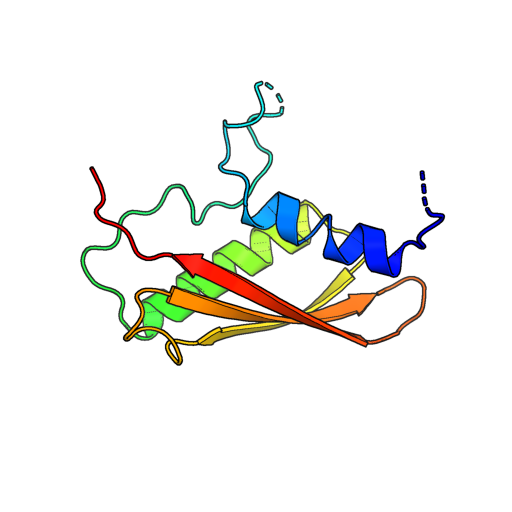1 34.749 1.00 15.85 109 ASP A C 1
ATOM 679 O O . ASP A 1 110 ? 22.475 9.019 33.990 1.00 15.65 109 ASP A O 1
ATOM 684 N N . ILE A 1 111 ? 21.349 8.635 35.887 1.00 13.75 110 ILE A N 1
ATOM 685 C CA . ILE A 1 111 ? 22.205 7.655 36.448 1.00 13.63 110 ILE A CA 1
ATOM 686 C C . ILE A 1 111 ? 21.441 6.336 36.579 1.00 13.49 110 ILE A C 1
ATOM 687 O O . ILE A 1 111 ? 20.486 6.246 37.327 1.00 16.85 110 ILE A O 1
ATOM 692 N N . GLU A 1 112 ? 21.923 5.330 35.863 1.00 14.29 111 GLU A N 1
ATOM 693 C CA . GLU A 1 112 ? 21.347 3.970 35.957 1.00 14.48 111 GLU A CA 1
ATOM 694 C C . GLU A 1 112 ? 22.398 3.151 36.665 1.00 15.55 111 GLU A C 1
ATOM 695 O O . GLU A 1 112 ? 23.592 3.229 36.349 1.00 15.50 111 GLU A O 1
ATOM 701 N N . TYR A 1 113 ? 21.993 2.371 37.650 1.00 15.38 112 TYR A N 1
ATOM 702 C CA . TYR A 1 113 ? 22.911 1.604 38.430 1.00 16.57 112 TYR A CA 1
ATOM 703 C C . TYR A 1 113 ? 22.280 0.310 38.930 1.00 14.32 112 TYR A C 1
ATOM 704 O O . TYR A 1 113 ? 21.065 0.163 38.966 1.00 17.17 112 TYR A O 1
ATOM 713 N N . ARG A 1 114 ? 23.152 -0.619 39.269 1.00 15.17 113 ARG A N 1
ATOM 714 C CA . ARG A 1 114 ? 22.804 -1.946 39.829 1.00 16.72 113 ARG A CA 1
ATOM 715 C C . ARG A 1 114 ? 23.244 -1.990 41.294 1.00 13.87 113 ARG A C 1
ATOM 716 O O . ARG A 1 114 ? 24.370 -1.627 41.642 1.00 15.58 113 ARG A O 1
ATOM 724 N N . VAL A 1 115 ? 22.330 -2.331 42.202 1.00 14.47 114 VAL A N 1
ATOM 725 C CA . VAL A 1 115 ? 22.672 -2.587 43.589 1.00 16.59 114 VAL A CA 1
ATOM 726 C C . VAL A 1 115 ? 23.245 -3.967 43.684 1.00 15.70 114 VAL A C 1
ATOM 727 O O . VAL A 1 115 ? 22.602 -4.931 43.315 1.00 16.79 114 VAL A O 1
ATOM 731 N N . ARG A 1 116 ? 24.500 -4.048 44.093 1.00 14.91 115 ARG A N 1
ATOM 732 C CA . ARG A 1 116 ? 25.240 -5.301 44.019 1.00 15.26 115 ARG A CA 1
ATOM 733 C C . ARG A 1 116 ? 24.609 -6.357 44.906 1.00 15.28 115 ARG A C 1
ATOM 734 O O . ARG A 1 116 ? 24.582 -7.547 44.540 1.00 18.09 115 ARG A O 1
ATOM 742 N N . SER A 1 117 ? 24.128 -5.985 46.089 1.00 15.94 116 SER A N 1
ATOM 743 C CA . SER A 1 117 ? 23.540 -6.972 47.042 1.00 15.83 116 SER A CA 1
ATOM 744 C C . SER A 1 117 ? 22.234 -7.680 46.599 1.00 16.59 116 SER A C 1
ATOM 745 O O . SER A 1 117 ? 21.939 -8.758 47.067 1.00 19.11 116 SER A O 1
ATOM 748 N N . THR A 1 118 ? 21.508 -7.078 45.682 1.00 15.60 117 THR A N 1
ATOM 749 C CA . THR A 1 118 ? 20.255 -7.575 45.166 1.00 16.17 117 THR A CA 1
ATOM 750 C C . THR A 1 118 ? 20.204 -7.809 43.657 1.00 17.94 117 THR A C 1
ATOM 751 O O . THR A 1 118 ? 19.226 -8.386 43.181 1.00 18.16 117 THR A O 1
ATOM 755 N N . ASN A 1 119 ? 21.227 -7.361 42.931 1.00 15.85 118 ASN A N 1
ATOM 756 C CA . ASN A 1 119 ? 21.219 -7.340 41.471 1.00 17.48 118 ASN A CA 1
ATOM 757 C C . ASN A 1 119 ? 20.007 -6.637 40.875 1.00 16.72 118 ASN A C 1
ATOM 758 O O . ASN A 1 119 ? 19.627 -6.913 39.765 1.00 25.40 118 ASN A O 1
ATOM 763 N N . THR A 1 120 ? 19.436 -5.681 41.590 1.00 16.21 119 THR A N 1
ATOM 764 C CA A THR A 1 120 ? 18.303 -4.915 41.076 0.50 16.05 119 THR A CA 1
ATOM 765 C CA B THR A 1 120 ? 18.300 -4.927 41.087 0.50 16.45 119 THR A CA 1
ATOM 766 C C . THR A 1 120 ? 18.774 -3.582 40.537 1.00 18.10 119 THR A C 1
ATOM 767 O O . THR A 1 120 ? 19.672 -2.990 41.064 1.00 17.72 119 THR A O 1
ATOM 774 N N . ARG A 1 121 ? 18.132 -3.136 39.485 1.00 18.40 120 ARG A N 1
ATOM 775 C CA . ARG A 1 121 ? 18.486 -1.913 38.800 1.00 19.71 120 ARG A CA 1
ATOM 776 C C . ARG A 1 121 ? 17.575 -0.780 39.192 1.00 16.54 120 ARG A C 1
ATOM 777 O O . ARG A 1 121 ? 16.382 -0.968 39.365 1.00 17.98 120 ARG A O 1
ATOM 785 N N . PHE A 1 122 ? 18.187 0.409 39.304 1.00 15.08 121 PHE A N 1
ATOM 786 C CA . PHE A 1 122 ? 17.479 1.612 39.643 1.00 13.96 121 PHE A CA 1
ATOM 787 C C . PHE A 1 122 ? 17.947 2.749 38.752 1.00 15.27 121 PHE A C 1
ATOM 788 O O . PHE A 1 122 ? 19.022 2.688 38.144 1.00 16.26 121 PHE A O 1
ATOM 796 N N . ASN A 1 123 ? 17.122 3.787 38.680 1.00 16.93 122 ASN A N 1
ATOM 797 C CA . ASN A 1 123 ? 17.455 5.020 37.977 1.00 15.60 122 ASN A CA 1
ATOM 798 C C . ASN A 1 123 ? 17.394 6.160 38.980 1.00 14.30 122 ASN A C 1
ATOM 799 O O . ASN A 1 123 ? 16.594 6.136 39.936 1.00 18.07 122 ASN A O 1
ATOM 804 N N . LEU A 1 124 ? 18.240 7.181 38.800 1.00 13.26 123 LEU A N 1
ATOM 805 C CA . LEU A 1 124 ? 18.199 8.353 39.611 1.00 14.84 123 LEU A CA 1
ATOM 806 C C . LEU A 1 124 ? 18.577 9.514 38.728 1.00 17.64 123 LEU A C 1
ATOM 807 O O . LEU A 1 124 ? 19.495 9.391 37.931 1.00 16.63 123 LEU A O 1
ATOM 812 N N . VAL A 1 125 ? 17.849 10.615 38.856 1.00 15.78 124 VAL A N 1
ATOM 813 C CA . VAL A 1 125 ? 18.103 11.813 38.095 1.00 15.57 124 VAL A CA 1
ATOM 814 C C . VAL A 1 125 ? 18.621 12.849 39.079 1.00 15.70 124 VAL A C 1
ATOM 815 O O . VAL A 1 125 ? 17.915 13.213 40.023 1.00 16.16 124 VAL A O 1
ATOM 819 N N . TYR A 1 126 ? 19.846 13.313 38.886 1.00 14.43 125 TYR A N 1
ATOM 820 C CA . TYR A 1 126 ? 20.461 14.259 39.792 1.00 15.08 125 TYR A CA 1
ATOM 821 C C . TYR A 1 126 ? 20.543 15.632 39.124 1.00 13.60 125 TYR A C 1
ATOM 822 O O . TYR A 1 126 ? 21.230 15.774 38.107 1.00 15.54 125 TYR A O 1
ATOM 831 N N . PRO A 1 127 ? 19.901 16.669 39.698 1.00 14.99 126 PRO A N 1
ATOM 832 C CA . PRO A 1 127 ? 19.983 17.990 39.080 1.00 15.93 126 PRO A CA 1
ATOM 833 C C . PRO A 1 127 ? 21.191 18.836 39.522 1.00 16.50 126 PRO A C 1
ATOM 834 O 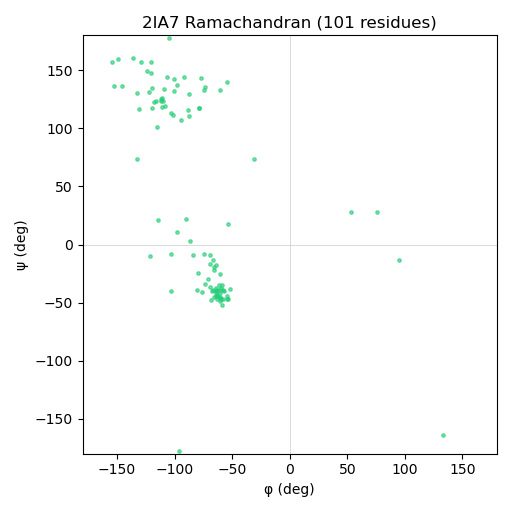O . PRO A 1 127 ? 21.458 19.032 40.733 1.00 16.75 126 PRO A O 1
ATOM 838 N N . PHE A 1 128 ? 21.911 19.368 38.539 1.00 18.54 127 PHE A N 1
ATOM 839 C CA . PHE A 1 128 ? 22.900 20.436 38.756 1.00 17.75 127 PHE A CA 1
ATOM 840 C C . PHE A 1 128 ? 22.320 21.742 38.212 1.00 18.50 127 PHE A C 1
ATOM 841 O O . PHE A 1 128 ? 21.544 21.750 37.283 1.00 20.05 127 PHE A O 1
ATOM 849 N N . TYR A 1 129 ? 22.618 22.838 38.897 1.00 18.32 128 TYR A N 1
ATOM 850 C CA . TYR A 1 129 ? 22.058 24.146 38.581 1.00 20.22 128 TYR A CA 1
ATOM 851 C C . TYR A 1 129 ? 23.172 24.988 38.034 1.00 22.02 128 TYR A C 1
ATOM 852 O O . TYR A 1 129 ? 24.202 25.130 38.681 1.00 22.73 128 TYR A O 1
ATOM 861 N N . LEU A 1 130 ? 22.997 25.516 36.828 1.00 20.60 129 LEU A N 1
ATOM 862 C CA . LEU A 1 130 ? 24.000 26.389 36.222 1.00 23.39 129 LEU A CA 1
ATOM 863 C C . LEU A 1 130 ? 23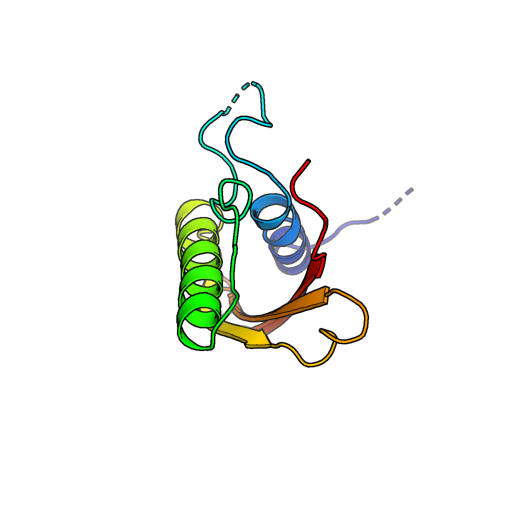.890 27.766 36.816 1.00 23.30 129 LEU A C 1
ATOM 864 O O . LEU A 1 130 ? 22.819 28.372 36.743 1.00 28.05 129 LEU A O 1
ATOM 869 N N . LYS A 1 131 ? 24.936 28.222 37.489 1.00 23.88 130 LYS A N 1
ATOM 870 C CA . LYS A 1 131 ? 24.889 29.536 38.151 1.00 26.53 130 LYS A CA 1
ATOM 871 C C . LYS A 1 131 ? 26.088 30.351 37.756 1.00 27.46 130 LYS A C 1
ATOM 872 O O . LYS A 1 131 ? 27.121 29.802 37.384 1.00 28.23 130 LYS A O 1
ATOM 878 N N . GLU A 1 132 ? 25.965 31.675 37.879 1.00 30.32 131 GLU A N 1
ATOM 879 C CA . GLU A 1 132 ? 27.119 32.568 37.729 1.00 31.84 131 GLU A CA 1
ATOM 880 C C . GLU A 1 132 ? 28.256 32.176 38.673 1.00 32.98 131 GLU A C 1
ATOM 881 O O . GLU A 1 132 ? 28.015 31.796 39.818 1.00 32.23 131 GLU A O 1
ATOM 884 N N . SER A 1 133 ? 29.485 32.245 38.173 1.00 36.13 132 SER A N 1
ATOM 885 C CA . SER A 1 133 ? 30.678 31.801 38.911 1.00 38.19 132 SER A CA 1
ATOM 886 C C . SER A 1 133 ? 30.879 32.510 40.260 1.00 41.57 132 SER A C 1
ATOM 887 O O . SER A 1 133 ? 31.149 31.868 41.277 1.00 43.54 132 SER A O 1
ATOM 889 N N . ALA A 1 134 ? 30.759 33.835 40.256 1.00 42.20 133 ALA A N 1
ATOM 890 C CA . ALA A 1 134 ? 31.046 34.647 41.438 1.00 44.52 133 ALA A CA 1
ATOM 891 C C . ALA A 1 134 ? 29.841 35.531 41.748 1.00 45.66 133 ALA A C 1
ATOM 892 O O . ALA A 1 134 ? 28.909 35.598 40.945 1.00 46.13 133 ALA A O 1
#

Solvent-accessible surface area: 7210 Å² total

Secondary structure (DSSP, 8-state):
-----HHHHHHHHHHHHHT--TTS---TT-S-GGGG---S---HHHHHHHHHHHHHHHHHH-TTEEEEEEEEE-TTGGGTEEEEEEEEEETTTTEEEEEEEEEE-----

Nearest PDB structures (foldseek):
  2ia7-assembly1_A  TM=1.002E+00  e=2.607E-21  Geobacter sulfurreducens
  7aeb-assembly1_S  TM=8.327E-01  e=8.548E-05  Algoriphagus machipongonensis
  6u5b-assembly1_a  TM=6.787E-01  e=9.315E-04  Pseudomonas aeruginosa PAO1
  3iod-assembly1_A  TM=6.145E-01  e=6.284E-02  Mycobacterium tuberculosis
  2nlk-assembly1_A  TM=5.380E-01  e=9.377E-01  Homo sapiens

Radius of gyration: 14.45 Å; Cα contacts (8 Å, |Δi|>4): 179; chains: 1; bounding box: 30×42×40 Å